Protein AF-A0A3D3GNV3-F1 (afdb_monomer)

Foldseek 3Di:
DDLVVLLVVLLVLLQVLLVLLVVVLDPPDDPVSLLVSLVSLLVSLVSCLVSQCPPPVRVVSNVVSVVSNVQSPSVDDDDDPSVVSNVSSNVSSVVSVVVSVVD

Solvent-accessible surface area (backbone atoms only — not comparable to full-atom values): 5542 Å² total; per-residue (Å²): 131,62,68,71,57,55,46,51,52,49,33,50,43,28,49,53,35,22,54,53,31,61,57,64,63,45,96,83,69,57,73,71,54,57,55,53,48,21,44,50,42,16,52,37,24,50,54,48,28,62,64,31,57,80,32,88,92,45,33,81,50,31,63,62,24,52,51,48,23,53,60,28,24,67,91,57,70,68,87,64,59,69,68,58,47,43,53,50,33,53,52,48,20,52,49,30,55,56,50,45,71,73,102

Nearest PDB structures (foldseek):
  3c18-assembly2_C  T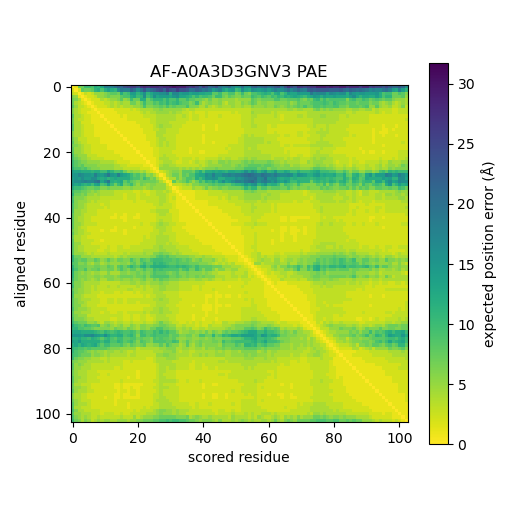M=4.436E-01  e=2.903E+00  Exiguobacterium sibiricum 255-15
  4p1n-assembly1_A  TM=2.959E-01  e=5.257E+00  Kluyveromyces marxianus

Radius of gyration: 13.49 Å; Cα contacts (8 Å, |Δi|>4): 96; chains: 1; bounding box: 32×21×40 Å

Mean predicted aligned error: 4.33 Å

Secondary structure (DSSP, 8-state):
--HHHHHHHHHHHHHHHHHHHHHHTSTT--HHHHHHHHHHHHHHHHHHHHHHTT-TTTGGGHHHHHHHHHHT-SSS-----HHHHHHHHHHHHHHHHHHHHH-

pLDDT: mean 89.13, std 7.61, range [55.22, 97.0]

Structure (mmCIF, N/CA/C/O backbone):
data_AF-A0A3D3GNV3-F1
#
_entry.id   AF-A0A3D3GNV3-F1
#
loop_
_atom_site.group_PDB
_atom_site.id
_atom_site.type_symbol
_atom_site.label_atom_id
_atom_site.label_alt_id
_atom_site.label_comp_id
_atom_site.label_asym_id
_atom_site.label_entity_id
_atom_site.label_seq_id
_atom_site.pdbx_PDB_ins_code
_atom_site.Cartn_x
_atom_site.Cartn_y
_atom_site.Cartn_z
_atom_site.occupancy
_atom_site.B_iso_or_equiv
_atom_site.auth_seq_id
_atom_site.auth_comp_id
_atom_site.auth_asym_id
_atom_site.auth_atom_id
_atom_site.pdbx_PDB_model_num
ATOM 1 N N . MET A 1 1 ? -4.288 6.536 24.731 1.00 55.22 1 MET A N 1
ATOM 2 C CA . MET A 1 1 ? -3.959 7.033 23.378 1.00 55.22 1 MET A CA 1
ATOM 3 C C . MET A 1 1 ? -5.286 7.285 22.674 1.00 55.22 1 MET A C 1
ATOM 5 O O . MET A 1 1 ? -6.121 6.394 22.696 1.00 55.22 1 MET A O 1
ATOM 9 N N . ASN A 1 2 ? -5.563 8.514 22.228 1.00 67.44 2 ASN A N 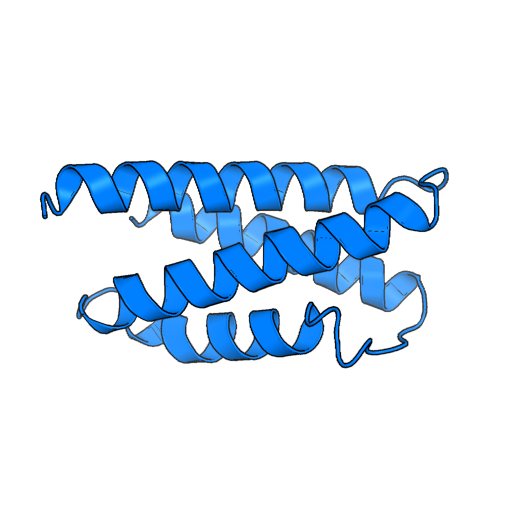1
ATOM 10 C CA . ASN A 1 2 ? -6.894 8.887 21.728 1.00 67.44 2 ASN A CA 1
ATOM 11 C C . ASN A 1 2 ? -7.177 8.190 20.388 1.00 67.44 2 ASN A C 1
ATOM 13 O O . ASN A 1 2 ? -6.494 8.474 19.406 1.00 67.44 2 ASN A O 1
ATOM 17 N N . TYR A 1 3 ? -8.205 7.338 20.335 1.00 70.62 3 TYR A N 1
ATOM 18 C CA . TYR A 1 3 ? -8.657 6.650 19.113 1.00 70.62 3 TYR A CA 1
ATOM 19 C C . TYR A 1 3 ? -8.923 7.614 17.943 1.00 70.62 3 TYR A C 1
ATOM 21 O O . TYR A 1 3 ? -8.621 7.306 16.789 1.00 70.62 3 TYR A O 1
ATOM 29 N N . GLU A 1 4 ? -9.435 8.807 18.245 1.00 75.44 4 GLU A N 1
ATOM 30 C CA . GLU A 1 4 ? -9.621 9.920 17.303 1.00 75.44 4 GLU A CA 1
ATOM 31 C C . GLU A 1 4 ? -8.307 10.322 16.609 1.00 75.44 4 GLU A C 1
ATOM 33 O O . GLU A 1 4 ? -8.242 10.516 15.393 1.00 75.44 4 GLU A O 1
ATOM 38 N N . GLN A 1 5 ? -7.227 10.398 17.386 1.00 81.88 5 GLN A N 1
ATOM 39 C CA . GLN A 1 5 ? -5.922 10.848 16.926 1.00 81.88 5 GLN A CA 1
ATOM 40 C C . GLN A 1 5 ? -5.248 9.787 16.043 1.00 81.88 5 GLN A C 1
ATOM 42 O O . GLN A 1 5 ? -4.753 10.113 14.964 1.00 81.88 5 GLN A O 1
ATOM 47 N N . GLU A 1 6 ? -5.283 8.514 16.452 1.00 82.12 6 GLU A N 1
ATOM 48 C CA . GLU A 1 6 ? -4.740 7.401 15.656 1.00 82.12 6 GLU A CA 1
ATOM 49 C C . GLU A 1 6 ? -5.462 7.251 14.316 1.00 82.12 6 GLU A C 1
ATOM 51 O O . GLU A 1 6 ? -4.822 7.088 13.278 1.00 82.12 6 GLU A O 1
ATOM 56 N N . SER A 1 7 ? -6.790 7.404 14.313 1.00 84.38 7 SER A N 1
ATOM 57 C CA . SER A 1 7 ? -7.594 7.382 13.085 1.00 84.38 7 SER A CA 1
ATOM 58 C C . SER A 1 7 ? -7.160 8.476 12.113 1.00 84.38 7 SER A C 1
ATOM 60 O O . SER A 1 7 ? -7.025 8.230 10.916 1.00 84.38 7 SER A O 1
ATOM 62 N N . LYS A 1 8 ? -6.904 9.690 12.618 1.00 90.81 8 LYS A N 1
ATOM 63 C CA . LYS A 1 8 ? -6.456 10.820 11.799 1.00 90.81 8 LYS A CA 1
ATOM 64 C C . LYS A 1 8 ? -5.081 10.566 11.180 1.00 90.81 8 LYS A C 1
ATOM 66 O O . LYS A 1 8 ? -4.923 10.762 9.976 1.00 90.81 8 LYS A O 1
ATOM 71 N N . TYR A 1 9 ? -4.103 10.113 11.966 1.00 92.19 9 TYR A N 1
ATOM 72 C CA . TYR A 1 9 ? -2.764 9.808 11.447 1.00 92.19 9 TYR A CA 1
ATOM 73 C C . TYR A 1 9 ? -2.781 8.651 10.450 1.00 92.19 9 TYR A C 1
ATOM 75 O O . TYR A 1 9 ? -2.119 8.732 9.418 1.00 92.19 9 TYR A O 1
ATOM 83 N N . LEU A 1 10 ? -3.589 7.619 10.704 1.00 92.94 10 LEU A N 1
ATOM 84 C CA . LEU A 1 10 ? -3.765 6.503 9.782 1.00 92.94 10 LEU A CA 1
ATOM 85 C C . LEU A 1 10 ? -4.337 6.965 8.436 1.00 92.94 10 LEU A C 1
ATOM 87 O O . LEU A 1 10 ? -3.790 6.615 7.391 1.00 92.94 10 LEU A O 1
ATOM 91 N N . LYS A 1 11 ? -5.386 7.800 8.442 1.00 94.00 11 LYS A N 1
ATOM 92 C CA . LYS A 1 11 ? -5.938 8.381 7.205 1.00 94.00 11 LYS A CA 1
ATOM 93 C C . LYS A 1 11 ? -4.874 9.151 6.433 1.00 94.00 11 LYS A C 1
ATOM 95 O O . LYS A 1 11 ? -4.736 8.949 5.233 1.00 94.00 11 LYS A O 1
ATOM 100 N N . ILE A 1 12 ? -4.100 9.994 7.117 1.00 94.81 12 ILE A N 1
ATOM 101 C CA . ILE A 1 12 ? -3.025 10.772 6.488 1.00 94.81 12 ILE A CA 1
ATOM 102 C C . ILE A 1 12 ? -1.973 9.841 5.867 1.00 94.81 12 ILE A C 1
ATOM 104 O O . ILE A 1 12 ? -1.606 10.037 4.712 1.00 94.81 12 ILE A O 1
ATOM 108 N N . ALA A 1 13 ? -1.537 8.799 6.581 1.00 94.94 13 ALA A N 1
ATOM 109 C CA . ALA A 1 13 ? -0.559 7.836 6.075 1.00 94.94 13 ALA A CA 1
ATOM 110 C C . ALA A 1 13 ? -1.057 7.095 4.819 1.00 94.94 13 ALA A C 1
ATOM 112 O O . ALA A 1 13 ? -0.312 6.961 3.846 1.00 94.94 13 ALA A O 1
ATOM 113 N N . LEU A 1 14 ? -2.324 6.663 4.809 1.00 95.31 14 LEU A N 1
ATOM 114 C CA . LEU A 1 14 ? -2.946 6.006 3.655 1.00 95.31 14 LEU A CA 1
ATOM 115 C C . LEU A 1 14 ? -3.068 6.953 2.454 1.00 95.31 14 LEU A C 1
ATOM 117 O O . LEU A 1 14 ? -2.758 6.553 1.334 1.00 95.31 14 LEU A O 1
ATOM 121 N N . LEU A 1 15 ? -3.468 8.208 2.680 1.00 96.06 15 LEU A N 1
ATOM 122 C CA . LEU A 1 15 ? -3.598 9.215 1.623 1.00 96.06 15 LEU A CA 1
ATOM 123 C C . LEU A 1 15 ? -2.244 9.589 1.009 1.00 96.06 15 LEU A C 1
ATOM 125 O O . LEU A 1 15 ? -2.132 9.659 -0.213 1.00 96.06 15 LEU A O 1
ATOM 129 N N . ILE A 1 16 ? -1.211 9.789 1.836 1.00 96.12 16 ILE A N 1
ATOM 130 C CA . ILE A 1 16 ? 0.155 10.055 1.360 1.00 96.12 16 ILE A CA 1
ATOM 131 C C . ILE A 1 16 ? 0.658 8.870 0.533 1.00 96.12 16 ILE A C 1
ATOM 133 O O . ILE A 1 16 ? 1.156 9.062 -0.573 1.00 96.12 16 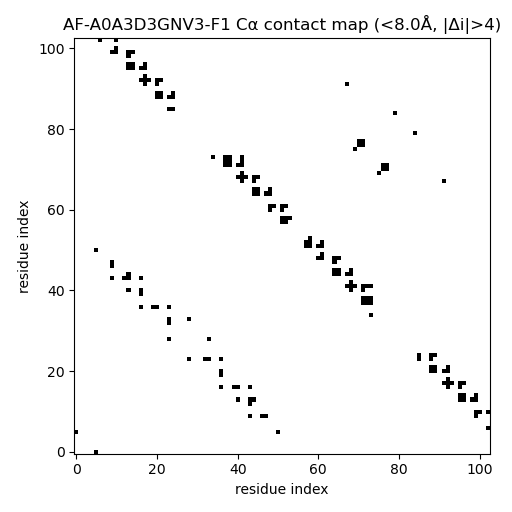ILE A O 1
ATOM 137 N N . SER A 1 17 ? 0.471 7.646 1.032 1.00 95.25 17 SER A N 1
ATOM 138 C CA . SER A 1 17 ? 0.874 6.429 0.321 1.00 95.25 17 SER A CA 1
ATOM 139 C C . SER A 1 17 ? 0.152 6.291 -1.020 1.00 95.25 17 SER A C 1
ATOM 141 O O . SER A 1 17 ? 0.790 6.014 -2.030 1.00 95.25 17 SER A O 1
ATOM 143 N N . ALA A 1 18 ? -1.160 6.545 -1.060 1.00 95.12 18 ALA A N 1
ATOM 144 C CA . ALA A 1 18 ? -1.941 6.517 -2.294 1.00 95.12 18 ALA A CA 1
ATOM 145 C C . ALA A 1 18 ? -1.463 7.567 -3.310 1.00 95.12 18 ALA A C 1
ATOM 147 O O . ALA A 1 18 ? -1.340 7.262 -4.493 1.00 95.12 18 ALA A O 1
ATOM 148 N N . LEU A 1 19 ? -1.140 8.783 -2.858 1.00 94.94 19 LEU A N 1
ATOM 149 C CA . LEU A 1 19 ? -0.600 9.826 -3.730 1.00 94.94 19 LEU A CA 1
ATOM 150 C C . LEU A 1 19 ? 0.767 9.431 -4.305 1.00 94.94 19 LEU A C 1
ATOM 152 O O . LEU A 1 19 ? 1.005 9.613 -5.497 1.00 94.94 19 LEU A O 1
ATOM 156 N N . MET A 1 20 ? 1.651 8.868 -3.478 1.00 93.75 20 MET A N 1
ATOM 157 C CA . MET A 1 20 ? 2.962 8.394 -3.929 1.00 93.75 20 MET A CA 1
ATOM 158 C C . MET A 1 20 ? 2.838 7.239 -4.934 1.00 93.75 20 MET A C 1
ATOM 160 O O . MET A 1 20 ? 3.533 7.221 -5.945 1.00 93.75 20 MET A O 1
ATOM 164 N N . LEU A 1 21 ? 1.902 6.315 -4.714 1.00 93.25 21 LEU A N 1
ATOM 165 C CA . LEU A 1 21 ? 1.601 5.241 -5.663 1.00 93.25 21 LEU A CA 1
ATOM 166 C C . LEU A 1 21 ? 1.121 5.787 -7.017 1.00 93.25 21 LEU A C 1
ATOM 168 O O . LEU A 1 21 ? 1.561 5.303 -8.052 1.00 93.25 21 LEU A O 1
ATOM 172 N N . CYS A 1 22 ? 0.300 6.841 -7.042 1.00 92.19 22 CYS A N 1
ATOM 173 C CA . CYS A 1 22 ? -0.099 7.486 -8.300 1.00 92.19 22 CYS A CA 1
ATOM 174 C C . CYS A 1 22 ? 1.090 8.109 -9.050 1.00 92.19 22 CYS A C 1
ATOM 176 O O . CYS A 1 22 ? 1.136 8.078 -10.278 1.00 92.19 22 CYS A O 1
ATOM 178 N N . VAL A 1 23 ? 2.057 8.672 -8.322 1.00 90.06 23 VAL A N 1
ATOM 179 C CA . VAL A 1 23 ? 3.277 9.249 -8.908 1.00 90.06 23 VAL A CA 1
ATOM 180 C C . VAL A 1 23 ? 4.201 8.154 -9.459 1.00 90.06 23 VAL A C 1
ATOM 182 O O . VAL A 1 23 ? 4.835 8.366 -10.491 1.00 90.06 23 VAL A O 1
ATOM 185 N N . ALA A 1 24 ? 4.231 6.971 -8.838 1.00 87.88 24 ALA A N 1
ATOM 186 C CA . ALA A 1 24 ? 5.028 5.818 -9.272 1.00 87.88 24 ALA A 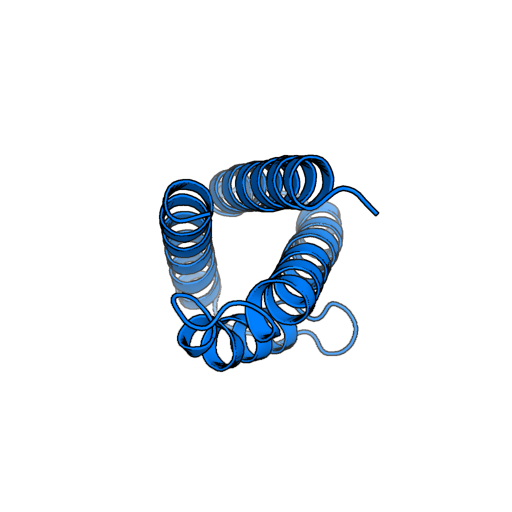CA 1
ATOM 187 C C . ALA A 1 24 ? 4.654 5.282 -10.668 1.00 87.88 24 ALA A C 1
ATOM 189 O O . ALA A 1 24 ? 5.506 4.754 -11.387 1.00 87.88 24 ALA A O 1
ATOM 190 N N . VAL A 1 25 ? 3.405 5.491 -11.094 1.00 86.75 25 VAL A N 1
ATOM 191 C CA . VAL A 1 25 ? 2.914 5.092 -12.423 1.00 86.75 25 VAL A CA 1
ATOM 192 C C . VAL A 1 25 ? 3.598 5.883 -13.546 1.00 86.75 25 VAL A C 1
ATOM 194 O O . VAL A 1 25 ? 3.664 5.419 -14.686 1.00 86.75 25 VAL A O 1
ATOM 197 N N . LEU A 1 26 ? 4.153 7.064 -13.252 1.00 86.50 26 LEU A N 1
ATOM 198 C CA . LEU A 1 26 ? 4.772 7.908 -14.268 1.00 86.50 26 LEU A CA 1
ATOM 199 C C . LEU A 1 26 ? 6.059 7.266 -14.840 1.00 86.50 26 LEU A C 1
ATOM 201 O O . LEU A 1 26 ? 6.899 6.748 -14.098 1.00 86.50 26 LEU A O 1
ATOM 205 N N . PRO A 1 27 ? 6.275 7.326 -16.168 1.00 69.81 27 PRO A N 1
ATOM 206 C CA . PRO A 1 27 ? 7.359 6.602 -16.841 1.00 69.81 27 PRO A CA 1
ATOM 207 C C . PRO A 1 27 ? 8.781 7.108 -16.525 1.00 69.81 27 PRO A C 1
ATOM 209 O O . PRO A 1 27 ? 9.745 6.435 -16.874 1.00 69.81 27 PRO A O 1
ATOM 212 N N . GLN A 1 28 ? 8.942 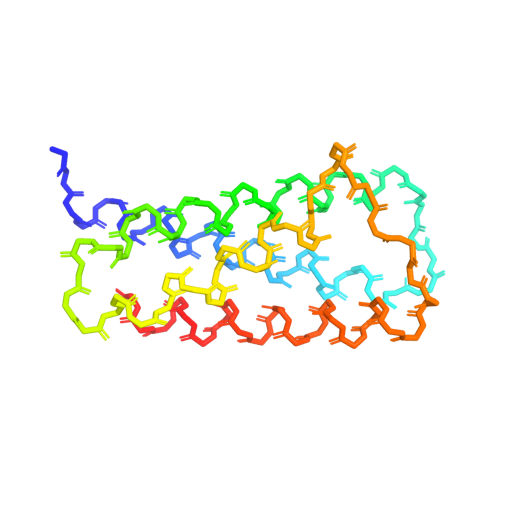8.258 -15.857 1.00 72.50 28 GLN A N 1
ATOM 213 C CA . GLN A 1 28 ? 10.235 8.948 -15.661 1.00 72.50 28 GLN A CA 1
ATOM 214 C C . GLN A 1 28 ? 10.759 8.928 -14.213 1.00 72.50 28 GLN A C 1
ATOM 216 O O . GLN A 1 28 ? 11.620 9.725 -13.836 1.00 72.50 28 GLN A O 1
ATOM 221 N N . ILE A 1 29 ? 10.238 8.037 -13.375 1.00 74.50 29 ILE A N 1
ATOM 222 C CA . ILE A 1 29 ? 10.599 7.974 -11.959 1.00 74.50 29 ILE A CA 1
ATOM 223 C C . ILE A 1 29 ? 11.987 7.332 -11.766 1.00 74.50 29 ILE A C 1
ATOM 225 O O . ILE A 1 29 ? 12.257 6.233 -12.246 1.00 74.50 29 ILE A O 1
ATOM 229 N N . HIS A 1 30 ? 12.873 8.018 -11.034 1.00 78.56 30 HIS A N 1
ATOM 230 C CA . HIS A 1 30 ? 14.204 7.513 -10.671 1.00 78.56 30 HIS A CA 1
ATOM 231 C C . HIS A 1 30 ? 14.125 6.305 -9.722 1.00 78.56 30 HIS A C 1
ATOM 233 O O . HIS A 1 30 ? 13.289 6.273 -8.822 1.00 78.56 30 HIS A O 1
ATOM 239 N N . TYR A 1 31 ? 15.075 5.368 -9.837 1.00 72.94 31 TYR A N 1
ATOM 240 C CA . TYR A 1 31 ? 15.145 4.145 -9.015 1.00 72.94 31 TYR A CA 1
ATOM 241 C C . TYR A 1 31 ? 15.027 4.388 -7.500 1.00 72.94 31 TYR A C 1
ATOM 243 O O . TYR A 1 31 ? 14.355 3.629 -6.806 1.00 72.94 31 TYR A O 1
ATOM 251 N N . GLY A 1 32 ? 15.626 5.467 -6.982 1.00 80.38 32 GLY A N 1
ATOM 252 C CA . GLY A 1 32 ? 15.567 5.795 -5.552 1.00 80.38 32 GLY A CA 1
ATOM 253 C C . GLY A 1 32 ? 14.147 6.047 -5.029 1.00 80.38 32 GLY A C 1
ATOM 254 O O . GLY A 1 32 ? 13.861 5.765 -3.867 1.00 80.38 32 GLY A O 1
ATOM 255 N N . TYR A 1 33 ? 13.238 6.509 -5.890 1.00 86.12 33 TYR A N 1
ATOM 256 C CA . TYR A 1 33 ? 11.843 6.735 -5.528 1.00 86.12 33 TYR A CA 1
ATOM 257 C C . TYR A 1 33 ? 11.124 5.427 -5.190 1.00 86.12 33 TYR A C 1
ATOM 259 O O . TYR A 1 33 ? 10.415 5.372 -4.190 1.00 86.12 33 TYR A O 1
ATOM 267 N N . TYR A 1 34 ? 11.340 4.362 -5.969 1.00 85.19 34 TYR A N 1
ATOM 268 C CA . TYR A 1 34 ? 10.680 3.071 -5.749 1.00 85.19 34 TYR A CA 1
ATOM 269 C C . TYR A 1 34 ? 11.071 2.435 -4.413 1.00 85.19 34 TYR A C 1
ATOM 271 O O . TYR A 1 34 ? 10.225 1.847 -3.742 1.00 85.19 34 TYR A O 1
ATOM 279 N N . SER A 1 35 ? 12.323 2.599 -3.980 1.00 87.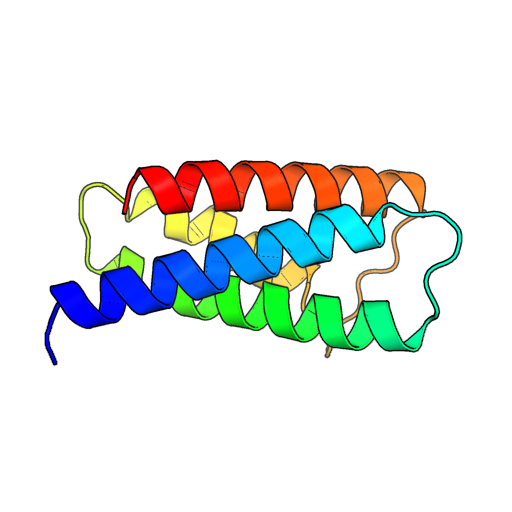62 35 SER A N 1
ATOM 280 C CA . SER A 1 35 ? 12.766 2.122 -2.664 1.00 87.62 35 SER A CA 1
ATOM 281 C C . SER A 1 35 ? 12.048 2.845 -1.521 1.00 87.62 35 SER A C 1
ATOM 283 O O . SER A 1 35 ? 11.586 2.203 -0.577 1.00 87.62 35 SER A O 1
ATOM 285 N N . ILE A 1 36 ? 11.906 4.172 -1.619 1.00 91.62 36 ILE A N 1
ATOM 286 C CA . ILE A 1 36 ? 11.189 4.981 -0.620 1.00 91.62 36 ILE A CA 1
ATOM 287 C C . ILE A 1 36 ? 9.690 4.666 -0.656 1.00 91.62 36 ILE A C 1
ATOM 289 O O . ILE A 1 36 ? 9.075 4.490 0.393 1.00 91.62 36 ILE A O 1
ATOM 293 N N . LEU A 1 37 ? 9.110 4.548 -1.850 1.00 92.06 37 LEU A N 1
ATOM 294 C CA . LEU A 1 37 ? 7.709 4.196 -2.057 1.00 92.06 37 LEU A CA 1
ATOM 295 C C . LEU A 1 37 ? 7.367 2.872 -1.374 1.00 92.06 37 LEU A C 1
ATOM 297 O O . LEU A 1 37 ? 6.428 2.823 -0.583 1.00 92.06 37 LEU A O 1
ATOM 301 N N . LYS A 1 38 ? 8.153 1.821 -1.639 1.00 91.94 38 LYS A N 1
ATOM 302 C CA . LYS A 1 38 ? 7.984 0.501 -1.020 1.00 91.94 38 LYS A CA 1
ATOM 303 C C . LYS A 1 38 ? 8.015 0.606 0.506 1.00 91.94 38 LYS A C 1
ATOM 305 O O . LYS A 1 38 ? 7.109 0.108 1.166 1.00 91.94 38 LYS A O 1
ATOM 310 N N . LEU A 1 39 ? 8.969 1.349 1.070 1.00 93.62 39 LEU A N 1
ATOM 311 C CA . LEU A 1 39 ? 9.054 1.567 2.517 1.00 93.62 39 LEU A CA 1
ATOM 312 C C . LEU A 1 39 ? 7.811 2.273 3.081 1.00 93.62 39 LEU A C 1
ATOM 314 O O . LEU A 1 39 ? 7.245 1.806 4.069 1.00 93.62 39 LEU A O 1
ATOM 318 N N . VAL A 1 40 ? 7.363 3.364 2.454 1.00 95.12 40 VAL A N 1
ATOM 319 C CA . VAL A 1 40 ? 6.195 4.137 2.911 1.00 95.12 40 VAL A CA 1
ATOM 320 C C . VAL A 1 40 ? 4.916 3.305 2.825 1.00 95.12 40 VAL A C 1
ATOM 322 O O . VAL A 1 40 ? 4.176 3.224 3.803 1.00 95.12 40 VAL A O 1
ATOM 325 N N . VAL A 1 41 ? 4.676 2.643 1.691 1.00 95.69 41 VAL A N 1
ATOM 326 C CA . VAL A 1 41 ? 3.476 1.824 1.462 1.00 95.69 41 VAL A CA 1
ATOM 327 C C . VAL A 1 41 ? 3.467 0.604 2.383 1.00 95.69 41 VAL A C 1
ATOM 329 O O . VAL A 1 41 ? 2.435 0.302 2.980 1.00 95.69 41 VAL A O 1
ATOM 332 N N . CYS A 1 42 ? 4.613 -0.059 2.566 1.00 96.06 42 CYS A N 1
ATOM 333 C CA . CYS A 1 42 ? 4.762 -1.166 3.509 1.00 96.06 42 CYS A CA 1
ATOM 334 C C . CYS A 1 42 ? 4.495 -0.716 4.951 1.00 96.06 42 CYS A C 1
ATOM 336 O O . CYS A 1 42 ? 3.677 -1.318 5.648 1.00 96.06 42 CYS A O 1
ATOM 338 N N . GLY A 1 43 ? 5.108 0.389 5.384 1.00 95.31 43 GLY A N 1
ATOM 339 C CA . GLY A 1 43 ? 4.888 0.958 6.712 1.00 95.31 43 GLY A CA 1
ATOM 340 C C . GLY A 1 43 ? 3.425 1.341 6.950 1.00 95.31 43 GLY A C 1
ATOM 341 O O . GLY A 1 43 ? 2.861 1.001 7.990 1.00 95.31 43 GLY A O 1
ATOM 342 N N . ALA A 1 44 ? 2.780 1.978 5.968 1.00 95.69 44 ALA A N 1
ATOM 343 C CA . ALA A 1 44 ? 1.365 2.330 6.035 1.00 95.69 44 ALA A CA 1
ATOM 344 C C . ALA A 1 44 ? 0.460 1.090 6.088 1.00 95.69 44 ALA A C 1
ATOM 346 O O . ALA A 1 44 ? -0.487 1.067 6.873 1.00 95.69 44 ALA A O 1
ATOM 347 N N . ALA A 1 45 ? 0.767 0.045 5.314 1.00 96.06 45 ALA A N 1
ATOM 348 C CA . ALA A 1 45 ? 0.025 -1.213 5.328 1.00 96.06 45 ALA A CA 1
ATOM 349 C C . ALA A 1 45 ? 0.121 -1.922 6.689 1.00 96.06 45 ALA A C 1
ATOM 351 O O . ALA A 1 45 ? -0.898 -2.351 7.230 1.00 96.06 45 ALA A O 1
ATOM 352 N N . ILE A 1 46 ? 1.322 -1.992 7.276 1.00 95.38 46 ILE A N 1
ATOM 353 C CA . ILE A 1 46 ? 1.541 -2.569 8.611 1.00 95.38 46 ILE A CA 1
ATOM 354 C C . ILE A 1 46 ? 0.808 -1.747 9.674 1.00 95.38 46 ILE A C 1
ATOM 356 O O . ILE A 1 46 ? 0.085 -2.313 10.495 1.00 95.38 46 ILE A O 1
ATOM 360 N N . TYR A 1 47 ? 0.950 -0.419 9.645 1.00 94.25 47 TYR A N 1
ATOM 361 C CA . TYR A 1 47 ? 0.286 0.465 10.603 1.00 94.25 47 TYR A CA 1
ATOM 362 C C . TYR A 1 47 ? -1.239 0.316 10.535 1.00 94.25 47 TYR A C 1
ATOM 364 O O . TYR A 1 47 ? -1.893 0.116 11.559 1.00 94.25 47 TYR A O 1
ATOM 372 N N . ALA A 1 48 ? -1.801 0.299 9.323 1.00 93.69 48 ALA A N 1
ATOM 373 C CA . ALA A 1 48 ? -3.217 0.041 9.097 1.00 93.69 48 ALA A CA 1
ATOM 374 C C . ALA A 1 48 ? -3.644 -1.332 9.634 1.00 93.69 48 ALA A C 1
ATOM 376 O O . ALA A 1 48 ? -4.655 -1.425 10.325 1.00 93.69 48 ALA A O 1
ATOM 377 N N . ALA A 1 49 ? -2.876 -2.392 9.366 1.00 93.75 49 ALA A N 1
ATOM 378 C CA . ALA A 1 49 ? -3.212 -3.742 9.811 1.00 93.75 49 ALA A CA 1
ATOM 379 C C . ALA A 1 49 ? -3.261 -3.848 11.342 1.00 93.75 49 ALA A C 1
ATOM 381 O O . ALA A 1 49 ? -4.172 -4.473 11.884 1.00 93.75 49 ALA A O 1
ATOM 382 N N . VAL A 1 50 ? -2.314 -3.217 12.044 1.00 91.75 50 VAL A N 1
ATOM 383 C CA . VAL A 1 50 ? -2.251 -3.228 13.513 1.00 91.75 50 VAL A CA 1
ATOM 384 C C . VAL A 1 50 ? -3.430 -2.471 14.124 1.00 91.75 50 VAL A C 1
ATOM 386 O O . VAL A 1 50 ? -4.098 -3.007 15.006 1.00 91.75 50 VAL A O 1
ATOM 389 N N . ILE A 1 51 ? -3.728 -1.265 13.630 1.00 90.00 51 ILE A N 1
ATOM 390 C CA . ILE A 1 51 ? -4.815 -0.429 14.163 1.00 90.00 51 ILE A CA 1
ATOM 391 C C . ILE A 1 51 ? -6.194 -1.034 13.865 1.00 90.00 51 ILE A C 1
ATOM 393 O O . ILE A 1 51 ? -7.075 -1.046 14.725 1.00 90.00 51 ILE A O 1
ATOM 397 N N . LEU A 1 52 ? -6.397 -1.562 12.657 1.00 88.44 52 LEU A N 1
ATOM 398 C CA . LEU A 1 52 ? -7.698 -2.076 12.220 1.00 88.44 52 LEU A CA 1
ATOM 399 C C . LEU A 1 52 ? -8.021 -3.465 12.766 1.00 88.44 52 LEU A C 1
ATOM 401 O O . LEU A 1 52 ? -9.192 -3.831 12.820 1.00 88.44 52 LEU A O 1
ATOM 405 N N . ARG A 1 53 ? -7.025 -4.233 13.226 1.00 85.00 53 ARG A N 1
ATOM 406 C CA . ARG A 1 53 ? -7.257 -5.545 13.851 1.00 85.00 53 ARG A CA 1
ATOM 407 C C . ARG A 1 53 ? -8.146 -5.459 15.098 1.00 85.00 53 ARG A C 1
ATOM 409 O O . ARG A 1 53 ? -8.843 -6.422 15.397 1.00 85.00 53 ARG A O 1
ATOM 416 N N . GLY A 1 54 ? -8.130 -4.327 15.804 1.00 82.62 54 GLY A N 1
ATOM 417 C CA . GLY A 1 54 ? -8.985 -4.071 16.968 1.00 82.62 54 GLY A CA 1
ATOM 418 C C . GLY A 1 54 ? -10.395 -3.567 16.635 1.00 82.62 54 GLY A C 1
ATOM 419 O O . GLY A 1 54 ? -11.173 -3.340 17.556 1.00 82.62 54 GLY A O 1
ATOM 420 N N . ARG A 1 55 ? -10.728 -3.363 15.352 1.00 83.44 55 ARG A N 1
ATOM 421 C CA . ARG A 1 55 ? -12.028 -2.845 14.901 1.00 83.44 55 ARG A CA 1
ATOM 422 C C . ARG A 1 55 ? -12.840 -3.931 14.210 1.00 83.44 55 ARG A C 1
ATOM 424 O O . ARG A 1 55 ? -12.468 -4.395 13.135 1.00 83.44 55 ARG A O 1
ATOM 431 N N . ASP A 1 56 ? -13.957 -4.331 14.808 1.00 82.69 56 ASP A N 1
ATOM 432 C CA . ASP A 1 56 ? -14.765 -5.449 14.309 1.00 82.69 56 ASP A CA 1
ATOM 433 C C . ASP A 1 56 ? -15.346 -5.235 12.905 1.00 82.69 56 ASP A C 1
ATOM 435 O O . ASP A 1 56 ? -15.485 -6.197 12.149 1.00 82.69 56 ASP A O 1
ATOM 439 N N . ASP A 1 57 ? -15.634 -3.988 12.536 1.00 84.88 57 ASP A N 1
ATOM 440 C CA . ASP A 1 57 ? -16.137 -3.582 11.223 1.00 84.88 57 ASP A CA 1
ATOM 441 C C . ASP A 1 57 ? -15.054 -3.594 10.130 1.00 84.88 57 ASP A C 1
ATOM 443 O O . ASP A 1 57 ? -15.367 -3.744 8.947 1.00 84.88 57 ASP A O 1
ATOM 447 N N . LEU A 1 58 ? -13.775 -3.491 10.513 1.00 87.69 58 LEU A N 1
ATOM 448 C CA . LEU A 1 58 ? -12.644 -3.380 9.584 1.00 87.69 58 LEU A CA 1
ATOM 449 C C . LEU A 1 58 ? -11.603 -4.499 9.712 1.00 87.69 58 LEU A C 1
ATOM 451 O O . LEU A 1 58 ? -10.667 -4.543 8.913 1.00 87.69 58 LEU A O 1
ATOM 455 N N . LYS A 1 59 ? -11.781 -5.463 10.622 1.00 86.56 59 LYS A N 1
ATOM 456 C CA . LYS A 1 59 ? -10.855 -6.597 10.815 1.00 86.56 59 LYS A CA 1
ATOM 457 C C . LYS A 1 59 ? -10.608 -7.418 9.549 1.00 86.56 59 LYS A C 1
ATOM 459 O O . LYS A 1 59 ? -9.517 -7.954 9.365 1.00 86.56 59 LYS A O 1
ATOM 464 N N . ASN A 1 60 ? -11.583 -7.467 8.639 1.00 90.31 60 ASN A N 1
ATOM 465 C CA . ASN A 1 60 ? -11.467 -8.176 7.361 1.00 90.31 60 ASN A CA 1
ATOM 466 C C . ASN A 1 60 ? -10.386 -7.571 6.446 1.00 90.31 60 ASN A C 1
ATOM 468 O O . ASN A 1 60 ? -9.901 -8.245 5.540 1.00 90.31 60 ASN A O 1
ATOM 472 N N . HIS A 1 61 ? -9.964 -6.328 6.699 1.00 92.88 61 HIS A N 1
ATOM 473 C CA . HIS A 1 61 ? -8.879 -5.674 5.973 1.00 92.88 61 HIS A CA 1
ATOM 474 C C . HIS A 1 61 ? -7.480 -6.130 6.423 1.00 92.88 61 HIS A C 1
ATOM 476 O O . HIS A 1 61 ? -6.502 -5.815 5.748 1.00 92.88 61 HIS A O 1
ATOM 482 N N . PHE A 1 62 ? -7.357 -6.907 7.506 1.00 92.94 62 PHE A N 1
ATOM 483 C CA . PHE A 1 62 ? -6.063 -7.379 8.010 1.00 92.94 62 PHE A CA 1
ATOM 484 C C . PHE A 1 62 ? -5.291 -8.216 6.979 1.00 92.94 62 PHE A C 1
ATOM 486 O O . PHE A 1 62 ? -4.130 -7.929 6.701 1.00 92.94 62 PHE A O 1
ATOM 493 N N . ILE A 1 63 ? -5.940 -9.220 6.379 1.00 93.50 63 ILE A N 1
ATOM 494 C CA . ILE A 1 63 ? -5.318 -10.110 5.384 1.00 93.50 63 ILE A CA 1
ATOM 495 C C . ILE A 1 63 ? -4.829 -9.332 4.150 1.00 93.50 63 ILE A C 1
ATOM 497 O O . ILE A 1 63 ? -3.642 -9.435 3.838 1.00 93.50 63 ILE A O 1
ATOM 501 N N . PRO A 1 64 ? -5.664 -8.532 3.453 1.00 94.62 64 PRO A N 1
ATOM 502 C CA . PRO A 1 64 ? -5.192 -7.781 2.290 1.00 94.62 64 PRO A CA 1
ATOM 503 C C . PRO A 1 64 ? -4.088 -6.778 2.647 1.00 94.62 64 PRO A C 1
ATOM 505 O O . PRO A 1 64 ? -3.146 -6.628 1.878 1.00 94.62 64 PRO A O 1
ATOM 508 N N . LEU A 1 65 ? -4.134 -6.140 3.823 1.00 94.94 65 LEU A N 1
ATOM 509 C CA . LEU A 1 65 ? -3.055 -5.250 4.267 1.00 94.94 65 LEU A CA 1
ATOM 510 C C . LEU A 1 65 ? -1.743 -6.002 4.525 1.00 94.94 65 LEU A C 1
ATOM 512 O O . LEU A 1 65 ? -0.684 -5.517 4.136 1.00 94.94 65 LEU A O 1
ATOM 516 N N . ALA A 1 66 ? -1.798 -7.195 5.119 1.00 93.94 66 ALA A N 1
ATOM 517 C CA . ALA A 1 66 ? -0.617 -8.031 5.320 1.00 93.94 66 ALA A CA 1
ATOM 518 C C . ALA A 1 66 ? 0.001 -8.476 3.984 1.00 93.94 66 ALA A C 1
ATOM 520 O O . ALA A 1 66 ? 1.217 -8.424 3.819 1.00 93.94 66 ALA A O 1
ATOM 521 N N . VAL A 1 67 ? -0.829 -8.850 3.005 1.00 94.00 67 VAL A N 1
ATOM 522 C CA . VAL A 1 67 ? -0.368 -9.191 1.649 1.00 94.00 67 VAL A CA 1
ATOM 523 C C . VAL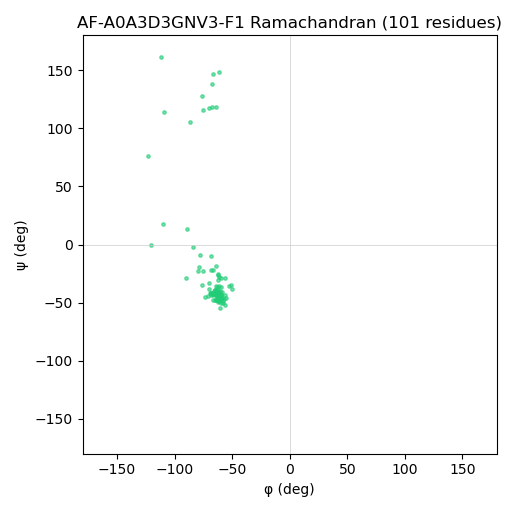 A 1 67 ? 0.305 -7.989 0.984 1.00 94.00 67 VAL A C 1
ATOM 525 O O . VAL A 1 67 ? 1.399 -8.125 0.445 1.00 94.00 67 VAL A O 1
ATOM 528 N N . LEU A 1 68 ? -0.294 -6.798 1.068 1.00 94.56 68 LEU A N 1
ATOM 529 C CA . LEU A 1 68 ? 0.303 -5.576 0.524 1.00 94.56 68 LEU A CA 1
ATOM 530 C C . LEU A 1 68 ? 1.630 -5.226 1.207 1.00 94.56 68 LEU A C 1
ATOM 532 O O . LEU A 1 68 ? 2.588 -4.875 0.524 1.00 94.56 68 LEU A O 1
ATOM 536 N N . ALA A 1 69 ? 1.729 -5.381 2.529 1.00 94.38 69 ALA A N 1
ATOM 537 C CA . ALA A 1 69 ? 2.984 -5.181 3.251 1.00 94.38 69 ALA A CA 1
ATOM 538 C C . ALA A 1 69 ? 4.097 -6.122 2.759 1.00 94.38 69 ALA A C 1
ATOM 540 O O . ALA A 1 69 ? 5.249 -5.708 2.666 1.00 94.38 69 ALA A O 1
ATOM 541 N N . LEU A 1 70 ? 3.760 -7.367 2.402 1.00 93.06 70 LEU A N 1
ATOM 542 C CA . LEU A 1 70 ? 4.714 -8.316 1.824 1.00 93.06 70 LEU A CA 1
ATOM 543 C C . LEU A 1 70 ? 5.120 -7.931 0.397 1.00 93.06 70 LEU A C 1
ATOM 545 O O . LEU A 1 70 ? 6.307 -7.953 0.086 1.00 93.06 70 LEU A O 1
ATOM 549 N N . ILE A 1 71 ? 4.162 -7.543 -0.451 1.00 91.62 71 ILE A N 1
ATOM 550 C CA . ILE A 1 71 ? 4.426 -7.141 -1.844 1.00 91.62 71 ILE A CA 1
ATOM 551 C C . ILE A 1 71 ? 5.326 -5.899 -1.900 1.00 91.62 71 ILE A C 1
ATOM 553 O O . ILE A 1 71 ? 6.283 -5.852 -2.673 1.00 91.62 71 ILE A O 1
ATOM 557 N N . PHE A 1 72 ? 5.045 -4.902 -1.059 1.00 91.81 72 PHE A N 1
ATOM 558 C CA . PHE A 1 72 ? 5.808 -3.656 -0.988 1.00 91.81 72 PHE A CA 1
ATOM 559 C C . PHE A 1 72 ? 6.988 -3.729 -0.006 1.00 91.81 72 PHE A C 1
ATOM 561 O O . PHE A 1 72 ? 7.568 -2.699 0.321 1.00 91.81 72 PHE A O 1
ATOM 568 N N . ASN A 1 73 ? 7.382 -4.914 0.471 1.00 92.62 73 ASN A N 1
ATOM 569 C CA . ASN A 1 73 ? 8.487 -5.044 1.416 1.00 92.62 73 ASN A CA 1
ATOM 570 C C . ASN A 1 73 ? 9.833 -4.662 0.756 1.00 92.62 73 ASN A C 1
ATOM 572 O O . ASN A 1 73 ? 10.266 -5.346 -0.174 1.00 92.62 73 ASN A O 1
ATOM 576 N N . PRO A 1 74 ? 10.549 -3.624 1.238 1.00 85.94 74 PRO A N 1
ATOM 577 C CA . PRO A 1 74 ? 11.838 -3.236 0.663 1.00 85.94 74 PRO A CA 1
ATOM 578 C C . PRO A 1 74 ? 12.950 -4.271 0.900 1.00 85.94 74 P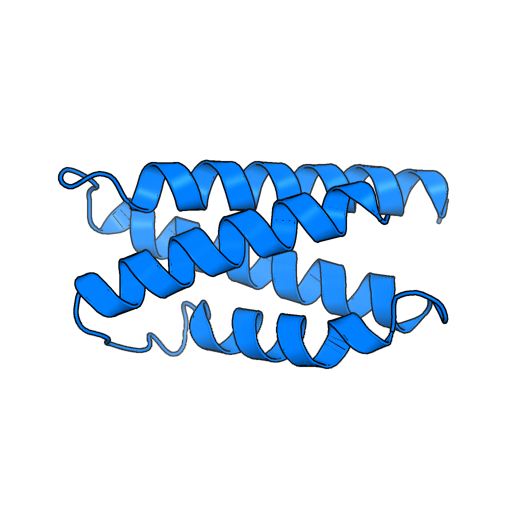RO A C 1
ATOM 580 O O . PRO A 1 74 ? 13.928 -4.282 0.159 1.00 85.94 74 PRO A O 1
ATOM 583 N N . VAL A 1 75 ? 12.818 -5.140 1.912 1.00 86.88 75 VAL A N 1
ATOM 584 C CA . VAL A 1 75 ? 13.830 -6.157 2.260 1.00 86.88 75 VAL A CA 1
ATOM 585 C C . VAL A 1 75 ? 13.798 -7.342 1.295 1.00 86.88 75 VAL A C 1
ATOM 587 O O . VAL A 1 75 ? 14.838 -7.911 0.975 1.00 86.88 75 VAL A O 1
ATOM 590 N N . ALA A 1 76 ? 12.607 -7.703 0.819 1.00 82.81 76 ALA A N 1
ATOM 591 C CA . ALA A 1 76 ? 12.387 -8.806 -0.108 1.00 82.81 76 ALA A CA 1
ATOM 592 C C . ALA A 1 76 ? 11.682 -8.272 -1.365 1.00 82.81 76 ALA A C 1
ATOM 594 O O . ALA A 1 76 ? 10.467 -8.434 -1.499 1.00 82.81 76 ALA A O 1
ATOM 595 N N . PRO A 1 77 ? 12.413 -7.589 -2.267 1.00 75.31 77 PRO A N 1
ATOM 596 C CA . PRO A 1 77 ? 11.815 -7.000 -3.452 1.00 75.31 77 PRO A CA 1
ATOM 597 C C . PRO A 1 77 ? 11.249 -8.093 -4.358 1.00 75.31 77 PRO A C 1
ATOM 599 O O . PRO A 1 77 ? 11.975 -8.937 -4.881 1.00 75.31 77 PRO A O 1
ATOM 602 N N . VAL A 1 78 ? 9.935 -8.052 -4.566 1.00 80.69 78 VAL A N 1
ATOM 603 C CA . VAL A 1 78 ? 9.280 -8.855 -5.597 1.00 80.69 78 VAL A CA 1
ATOM 604 C C . VAL A 1 78 ? 9.572 -8.201 -6.945 1.00 80.69 78 VAL A C 1
ATOM 606 O O . VAL A 1 78 ? 9.179 -7.057 -7.174 1.00 80.69 78 VAL A O 1
ATOM 609 N N . PHE A 1 79 ? 10.291 -8.911 -7.814 1.00 76.69 79 PHE A N 1
ATOM 610 C CA . PHE A 1 79 ? 10.547 -8.479 -9.185 1.00 76.69 79 PHE A CA 1
ATOM 611 C C . PHE A 1 79 ? 9.391 -8.936 -10.068 1.00 76.69 79 PHE A C 1
ATOM 613 O O . PHE A 1 79 ? 9.259 -10.121 -10.377 1.00 76.69 79 PHE A O 1
ATOM 620 N N . LEU A 1 80 ? 8.541 -7.993 -10.452 1.00 83.94 80 LEU A N 1
ATOM 621 C CA . LEU A 1 80 ? 7.469 -8.208 -11.414 1.00 83.94 80 LEU A CA 1
ATOM 622 C C . LEU A 1 80 ? 7.783 -7.417 -12.684 1.00 83.94 80 LEU A C 1
ATOM 624 O O . LEU A 1 80 ? 8.593 -6.492 -12.674 1.00 83.94 80 LEU A O 1
ATOM 628 N N . SER A 1 81 ? 7.149 -7.771 -13.804 1.00 88.44 81 SER A N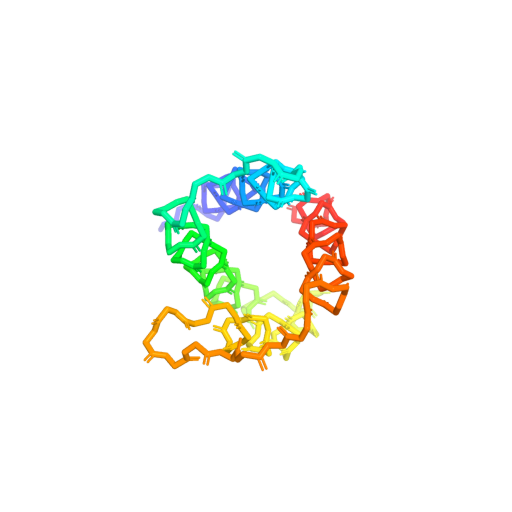 1
ATOM 629 C CA . SER A 1 81 ? 7.221 -6.903 -14.982 1.00 88.44 81 SER A CA 1
ATOM 630 C C . SER A 1 81 ? 6.603 -5.543 -14.649 1.00 88.44 81 SER A C 1
ATOM 632 O O . SER A 1 81 ? 5.611 -5.497 -13.915 1.00 88.44 81 SER A O 1
ATOM 634 N N . ARG A 1 82 ? 7.107 -4.468 -15.261 1.00 85.06 82 ARG A N 1
ATOM 635 C CA . ARG A 1 82 ? 6.618 -3.100 -15.034 1.00 85.06 82 ARG A CA 1
ATOM 636 C C . ARG A 1 82 ? 5.096 -2.961 -15.176 1.00 85.06 82 ARG A C 1
ATOM 638 O O . ARG A 1 82 ? 4.489 -2.201 -14.432 1.00 85.06 82 ARG A O 1
ATOM 645 N N . GLU A 1 83 ? 4.475 -3.707 -16.089 1.00 89.19 83 GLU A N 1
ATOM 646 C CA . GLU A 1 83 ? 3.017 -3.712 -16.277 1.00 89.19 83 GLU A CA 1
ATOM 647 C C . GLU A 1 83 ? 2.276 -4.207 -15.025 1.00 89.19 83 GLU A C 1
ATOM 649 O O . GLU A 1 83 ? 1.377 -3.533 -14.526 1.00 89.19 83 GLU A O 1
ATOM 654 N N . PHE A 1 84 ? 2.698 -5.346 -14.467 1.00 90.88 84 PHE A N 1
ATOM 655 C CA . PHE A 1 84 ? 2.145 -5.879 -13.219 1.00 90.88 84 PHE A CA 1
ATOM 656 C C . PHE A 1 84 ? 2.418 -4.969 -12.018 1.00 90.88 84 PHE A C 1
ATOM 658 O O . PHE A 1 84 ? 1.527 -4.806 -11.188 1.00 90.88 84 PHE A O 1
ATOM 665 N N . GLU A 1 85 ? 3.601 -4.353 -11.926 1.00 89.62 85 GLU A N 1
ATOM 666 C CA . GLU A 1 85 ? 3.894 -3.383 -10.860 1.00 89.62 85 GLU A CA 1
ATOM 667 C C . GLU A 1 85 ? 2.927 -2.195 -10.913 1.00 89.62 85 GLU A C 1
ATOM 669 O O . GLU A 1 85 ? 2.307 -1.881 -9.902 1.00 89.62 85 GLU A O 1
ATOM 674 N N . ILE A 1 86 ? 2.695 -1.616 -12.096 1.00 90.25 86 ILE A N 1
ATOM 675 C CA . ILE A 1 86 ? 1.736 -0.514 -12.283 1.00 90.25 86 ILE A CA 1
ATOM 676 C C . ILE A 1 86 ? 0.314 -0.937 -11.881 1.00 90.25 86 ILE A C 1
ATOM 678 O O . ILE A 1 86 ? -0.385 -0.188 -11.197 1.00 90.25 86 ILE A O 1
ATOM 682 N N . ILE A 1 87 ? -0.128 -2.139 -12.274 1.00 94.00 87 ILE A N 1
ATOM 683 C CA . ILE A 1 87 ? -1.457 -2.658 -11.906 1.00 94.00 87 ILE A CA 1
ATOM 684 C C . ILE A 1 87 ? -1.592 -2.764 -10.381 1.00 94.00 87 ILE A C 1
ATOM 686 O O . ILE A 1 87 ? -2.602 -2.339 -9.815 1.00 94.00 87 ILE A O 1
ATOM 690 N N . ILE A 1 88 ? -0.572 -3.305 -9.710 1.00 93.62 88 ILE A N 1
ATOM 691 C CA . ILE A 1 88 ? -0.542 -3.435 -8.250 1.00 93.62 88 ILE A CA 1
ATOM 692 C C . ILE A 1 88 ? -0.513 -2.058 -7.584 1.00 93.62 88 ILE A C 1
ATOM 694 O O . ILE A 1 88 ? -1.238 -1.844 -6.612 1.00 93.62 88 ILE A O 1
ATOM 698 N N . GLU A 1 89 ? 0.281 -1.117 -8.092 1.00 93.75 89 GLU A N 1
ATOM 699 C CA . GLU A 1 89 ? 0.386 0.240 -7.554 1.00 93.75 89 GLU A CA 1
ATOM 700 C C . GLU A 1 89 ? -0.951 0.980 -7.619 1.00 93.75 89 GLU A C 1
ATOM 702 O O . GLU A 1 89 ? -1.422 1.496 -6.603 1.00 93.75 89 GLU A O 1
ATOM 707 N N . ILE A 1 90 ? -1.613 0.956 -8.780 1.00 95.31 90 ILE A N 1
ATOM 708 C CA . ILE A 1 90 ? -2.936 1.562 -8.976 1.00 95.31 90 ILE A CA 1
ATOM 709 C C . ILE A 1 90 ? -3.975 0.879 -8.082 1.00 95.31 90 ILE A C 1
ATOM 711 O O . ILE A 1 90 ? -4.737 1.556 -7.388 1.00 95.31 90 ILE A O 1
ATOM 715 N N . GLY A 1 91 ? -3.998 -0.458 -8.054 1.00 96.38 91 GLY A N 1
ATOM 716 C CA . GLY A 1 91 ? -4.920 -1.216 -7.208 1.00 96.38 91 GLY A CA 1
ATOM 717 C C . GLY A 1 91 ? -4.746 -0.887 -5.723 1.00 96.38 91 GLY A C 1
ATOM 718 O O . GLY A 1 91 ? -5.727 -0.688 -5.004 1.00 96.38 91 GLY A O 1
ATOM 719 N N . THR A 1 92 ? -3.498 -0.742 -5.278 1.00 96.25 92 THR A N 1
ATOM 720 C CA . THR A 1 92 ? -3.156 -0.391 -3.895 1.00 96.25 92 THR A CA 1
ATOM 721 C C . THR A 1 92 ? -3.545 1.046 -3.568 1.00 96.25 92 THR A C 1
ATOM 723 O O . THR A 1 92 ? -4.122 1.290 -2.508 1.00 96.25 92 THR A O 1
ATOM 726 N N . ALA A 1 93 ? -3.309 1.992 -4.483 1.00 96.50 93 ALA A N 1
ATOM 727 C CA . ALA A 1 93 ? -3.737 3.379 -4.327 1.00 96.50 93 ALA A CA 1
ATOM 728 C C . ALA A 1 93 ? -5.257 3.471 -4.146 1.00 96.50 93 ALA A C 1
ATOM 730 O O . ALA A 1 93 ? -5.731 4.064 -3.176 1.00 96.50 93 ALA A O 1
ATOM 731 N N . VAL A 1 94 ? -6.029 2.827 -5.028 1.00 97.00 94 VAL A N 1
ATOM 732 C CA . VAL A 1 94 ? -7.496 2.790 -4.928 1.00 97.00 94 VAL A CA 1
ATOM 733 C C . VAL A 1 94 ? -7.929 2.151 -3.610 1.00 97.00 94 VAL A C 1
ATOM 735 O O . VAL A 1 94 ? -8.766 2.709 -2.899 1.00 97.00 94 VAL A O 1
ATOM 738 N N . TYR A 1 95 ? -7.333 1.017 -3.242 1.00 96.88 95 TYR A N 1
ATOM 739 C CA . TYR A 1 95 ? -7.641 0.336 -1.990 1.00 96.88 95 TYR A CA 1
ATOM 740 C C . TYR A 1 95 ? -7.400 1.236 -0.768 1.00 96.88 95 TYR A C 1
ATOM 742 O O . TYR A 1 95 ? -8.303 1.400 0.054 1.00 96.88 95 TYR A O 1
ATOM 750 N N . PHE A 1 96 ? -6.249 1.903 -0.679 1.00 96.19 96 PHE A N 1
ATOM 751 C CA . PHE A 1 96 ? -5.939 2.829 0.414 1.00 96.19 96 PHE A CA 1
ATOM 752 C C . PHE A 1 96 ? -6.893 4.025 0.467 1.00 96.19 96 PHE A C 1
ATOM 754 O O . PHE A 1 96 ? -7.335 4.386 1.558 1.00 96.19 96 PHE A O 1
ATOM 761 N N . LEU A 1 97 ? -7.290 4.583 -0.682 1.00 96.00 97 LEU A N 1
ATOM 762 C CA . LEU A 1 97 ? -8.299 5.648 -0.756 1.00 96.00 97 LEU A CA 1
ATOM 763 C C . LEU A 1 97 ? -9.681 5.183 -0.276 1.00 96.00 97 LEU A C 1
ATOM 765 O O . LEU A 1 97 ? -10.407 5.938 0.374 1.00 96.00 97 LEU A O 1
ATOM 769 N N . THR A 1 98 ? -10.082 3.949 -0.597 1.00 95.25 98 THR A N 1
ATOM 770 C CA . THR A 1 98 ? -11.354 3.397 -0.102 1.00 95.25 98 THR A CA 1
ATOM 771 C C . THR A 1 98 ? -11.300 3.119 1.395 1.00 95.25 98 THR A C 1
ATOM 773 O O . THR A 1 98 ? -12.264 3.402 2.104 1.00 95.25 98 THR A O 1
ATOM 776 N N . LEU A 1 99 ? -10.164 2.628 1.893 1.00 93.75 99 LEU A N 1
ATOM 777 C CA . LEU A 1 99 ? -9.967 2.328 3.303 1.00 93.75 99 LEU A CA 1
ATOM 778 C C . LEU A 1 99 ? -9.931 3.607 4.148 1.00 93.75 99 LEU A C 1
ATOM 780 O O . LEU A 1 99 ? -10.586 3.665 5.185 1.00 93.75 99 LEU A O 1
ATOM 784 N N . SER A 1 100 ? -9.269 4.667 3.674 1.00 93.00 100 SER A N 1
ATOM 785 C CA . SER A 1 100 ? -9.219 5.960 4.370 1.00 93.00 100 SER A CA 1
ATOM 786 C C . SER A 1 100 ? -10.591 6.623 4.528 1.00 93.00 100 SER A C 1
ATOM 788 O O . SER A 1 100 ? -10.764 7.430 5.435 1.00 93.00 100 SER A O 1
ATOM 790 N N . LYS A 1 101 ? -11.556 6.306 3.651 1.00 91.75 101 LYS A N 1
ATOM 791 C CA . LYS A 1 101 ? -12.949 6.778 3.746 1.00 91.75 101 LYS A CA 1
ATOM 792 C C . LYS A 1 101 ? -13.796 5.990 4.752 1.00 91.75 101 LYS A C 1
ATOM 794 O O . LYS A 1 101 ? -14.834 6.496 5.162 1.00 91.75 101 LYS A O 1
ATOM 799 N N . LYS A 1 102 ? -13.403 4.753 5.077 1.00 87.50 102 LYS A N 1
ATOM 800 C CA . LYS A 1 102 ? -14.128 3.873 6.012 1.00 87.50 102 LYS A CA 1
ATOM 801 C C . LYS A 1 102 ? -13.669 4.025 7.461 1.00 87.50 102 LYS A C 1
ATOM 803 O O . LYS A 1 102 ? -14.453 3.773 8.368 1.00 87.50 102 LYS A O 1
ATOM 808 N N . ILE A 1 103 ? -12.404 4.393 7.662 1.00 85.69 103 ILE A N 1
ATOM 809 C CA . ILE A 1 103 ? -11.864 4.853 8.954 1.00 85.69 103 ILE A CA 1
ATOM 810 C C . ILE A 1 103 ? -12.514 6.194 9.293 1.00 85.69 103 ILE A C 1
ATOM 812 O O . ILE A 1 103 ? -12.558 6.589 10.478 1.00 85.69 103 ILE A O 1
#

Sequence (103 aa):
MNYEQESKYLKIALLISALMLCVAVLPQIHYGYYSILKLVVCGAAIYAAVILRGRDDLKNHFIPLAVLALIFNPVAPVFLSREFEIIIEIGTAVYFLTLSKKI